Protein AF-A0A0C2FTG6-F1 (afdb_monomer)

Sequence (93 aa):
LFSELFLQPDVSLDDGRTKALPKDADPQPVDGHKCLFRAKLGRKRISTVVTSKEVNKFHLAYVSVLRANMDNLERRKKTDTTKTKVTPKKNKA

pLDDT: mean 70.39, std 17.86, range [34.81, 92.94]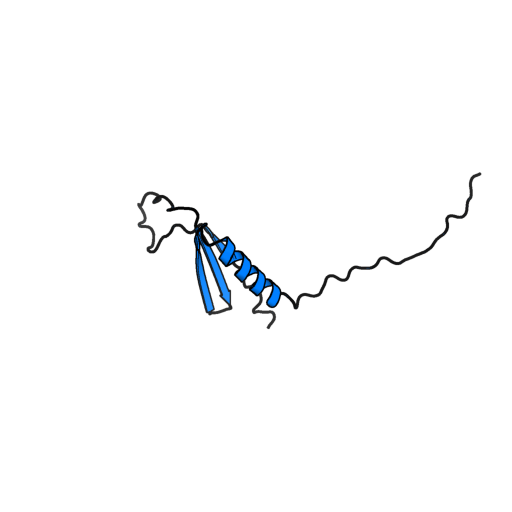

Radius of gyration: 25.33 Å; Cα contact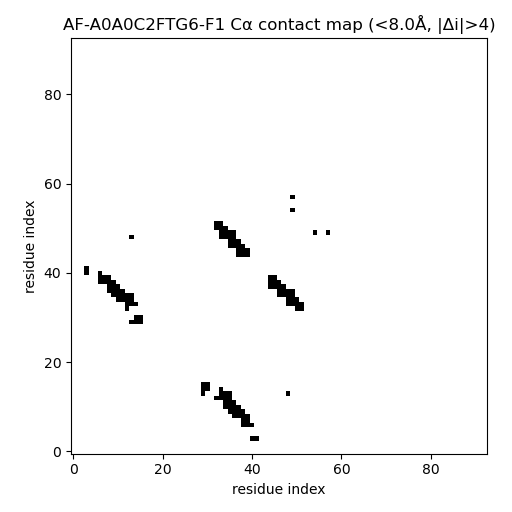s (8 Å, |Δi|>4): 64; chains: 1; bounding box: 41×68×61 Å

Structure (mmCIF, N/CA/C/O backbone):
data_AF-A0A0C2FTG6-F1
#
_entry.id   AF-A0A0C2FTG6-F1
#
loop_
_atom_site.group_PDB
_atom_site.id
_atom_site.type_symbol
_atom_site.label_atom_id
_atom_site.label_alt_id
_atom_site.label_comp_id
_atom_site.label_asym_id
_atom_site.label_entity_id
_atom_site.label_seq_id
_atom_site.pdbx_PDB_ins_code
_atom_site.Cartn_x
_atom_site.Cartn_y
_atom_site.Cartn_z
_atom_site.occupancy
_atom_site.B_iso_or_equiv
_atom_site.auth_seq_id
_atom_site.auth_comp_id
_atom_site.auth_asym_id
_atom_site.auth_atom_id
_atom_site.pdbx_PDB_model_num
ATOM 1 N N . LEU A 1 1 ? -13.789 -6.649 18.622 1.00 42.53 1 LEU A N 1
ATOM 2 C CA . LEU A 1 1 ? -13.848 -5.391 17.841 1.00 42.53 1 LEU A CA 1
ATOM 3 C C . LEU A 1 1 ? -12.641 -4.491 18.121 1.00 42.53 1 LEU A C 1
ATOM 5 O O . LEU A 1 1 ? -11.986 -4.101 17.171 1.00 42.53 1 LEU A O 1
ATOM 9 N N . PHE A 1 2 ? -12.245 -4.257 19.381 1.00 34.81 2 PHE A N 1
ATOM 10 C CA . PHE A 1 2 ? -10.992 -3.534 19.702 1.00 34.81 2 PHE A CA 1
ATOM 11 C C . PHE A 1 2 ? -9.688 -4.302 19.389 1.00 34.81 2 PHE A C 1
ATOM 13 O O . PHE A 1 2 ? -8.610 -3.719 19.381 1.00 34.81 2 PHE A O 1
ATOM 20 N N . SER 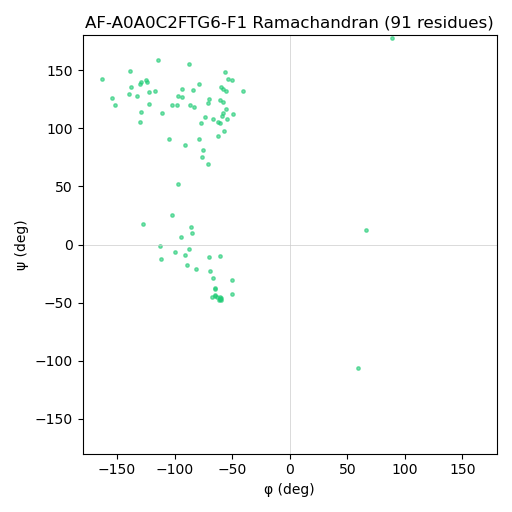A 1 3 ? -9.778 -5.596 19.077 1.00 35.00 3 SER A N 1
ATOM 21 C CA . SER A 1 3 ? -8.657 -6.453 18.669 1.00 35.00 3 SER A CA 1
ATOM 22 C C . SER 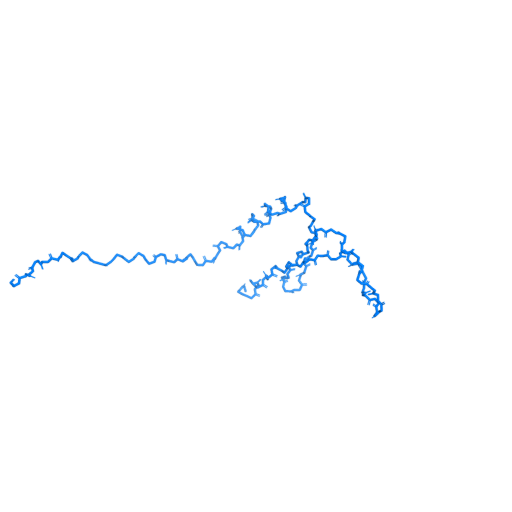A 1 3 ? -8.359 -6.450 17.158 1.00 35.00 3 SER A C 1
ATOM 24 O O . SER A 1 3 ? -7.380 -7.062 16.742 1.00 35.00 3 SER A O 1
ATOM 26 N N . GLU A 1 4 ? -9.157 -5.763 16.329 1.00 40.88 4 GLU A N 1
ATOM 27 C CA . GLU A 1 4 ? -8.925 -5.645 14.872 1.00 40.88 4 GLU A CA 1
ATOM 28 C C . GLU A 1 4 ? -8.078 -4.425 14.475 1.00 40.88 4 GLU A C 1
ATOM 30 O O . GLU A 1 4 ? -7.655 -4.309 13.328 1.00 40.88 4 GLU A O 1
ATOM 35 N N . LEU A 1 5 ? -7.806 -3.520 15.419 1.00 38.66 5 LEU A N 1
ATOM 36 C CA . LEU A 1 5 ? -7.348 -2.157 15.132 1.00 38.66 5 LEU A CA 1
ATOM 37 C C . LEU A 1 5 ? -5.831 -1.943 15.144 1.00 38.66 5 LEU A C 1
ATOM 39 O O . LEU A 1 5 ? -5.381 -0.817 14.961 1.00 38.66 5 LEU A O 1
ATOM 43 N N . PHE A 1 6 ? -5.024 -2.996 15.276 1.00 40.47 6 PHE A N 1
ATOM 44 C CA . PHE A 1 6 ? -3.576 -2.879 15.067 1.00 40.47 6 PHE A CA 1
ATOM 45 C C . PHE A 1 6 ? -3.180 -3.315 13.656 1.00 40.47 6 PHE A C 1
ATOM 47 O O . PHE A 1 6 ? -2.306 -4.154 13.440 1.00 40.47 6 PHE A O 1
ATOM 54 N N . LEU A 1 7 ? -3.858 -2.734 12.669 1.00 47.66 7 LEU A N 1
ATOM 55 C CA . LEU A 1 7 ? -3.381 -2.717 11.299 1.00 47.66 7 LEU A CA 1
ATOM 56 C C . LEU A 1 7 ? -2.256 -1.678 11.245 1.00 47.66 7 LEU A C 1
ATOM 58 O O . LEU A 1 7 ? -2.511 -0.531 10.906 1.00 47.66 7 LEU A O 1
ATOM 62 N N . GLN A 1 8 ? -1.034 -2.035 11.646 1.00 53.59 8 GLN A N 1
ATOM 63 C CA . GLN A 1 8 ? 0.126 -1.195 11.348 1.00 53.59 8 GLN A CA 1
ATOM 64 C C . GLN A 1 8 ? 0.436 -1.347 9.855 1.00 53.59 8 GLN A C 1
ATOM 66 O O . GLN A 1 8 ? 0.841 -2.439 9.444 1.00 53.59 8 GLN A O 1
ATOM 71 N N . PRO A 1 9 ? 0.206 -0.312 9.023 1.00 60.59 9 PRO A N 1
ATOM 72 C CA . PRO A 1 9 ? 0.720 -0.314 7.670 1.00 60.59 9 PRO A CA 1
ATOM 73 C C . PRO A 1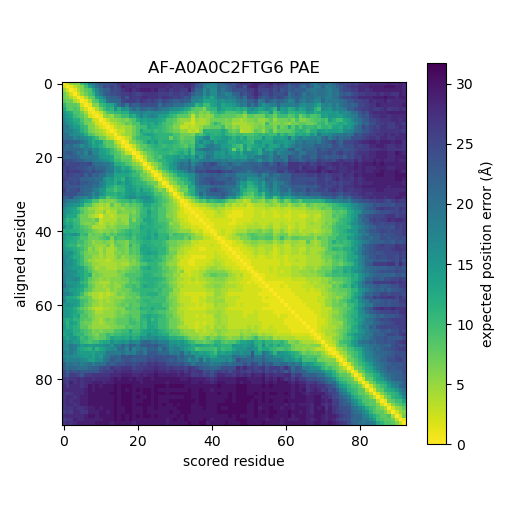 9 ? 2.244 -0.238 7.763 1.00 60.59 9 PRO A C 1
ATOM 75 O O . PRO A 1 9 ? 2.805 0.785 8.150 1.00 60.59 9 PRO A O 1
ATOM 78 N N . ASP A 1 10 ? 2.906 -1.345 7.457 1.00 66.25 10 ASP A N 1
ATOM 79 C CA . ASP A 1 10 ? 4.359 -1.396 7.360 1.00 66.25 10 ASP A CA 1
ATOM 80 C C . ASP A 1 10 ? 4.745 -0.990 5.936 1.00 66.25 10 ASP A C 1
ATOM 82 O O . ASP A 1 10 ? 4.292 -1.608 4.965 1.00 66.25 10 ASP A O 1
ATOM 86 N N . VAL A 1 11 ? 5.521 0.088 5.823 1.00 71.31 11 VAL A N 1
ATOM 87 C CA . VAL A 1 11 ? 6.036 0.593 4.548 1.00 71.31 11 VAL A CA 1
ATOM 88 C C . VAL A 1 11 ? 7.536 0.353 4.529 1.00 71.31 11 VAL A C 1
ATOM 90 O O . VAL A 1 11 ? 8.263 0.962 5.310 1.00 71.31 11 VAL A O 1
ATOM 93 N N . SER A 1 12 ? 8.001 -0.521 3.641 1.00 74.00 12 SER A N 1
ATOM 94 C CA . SER A 1 12 ? 9.432 -0.747 3.420 1.00 74.00 12 SER A CA 1
ATOM 95 C C . SER A 1 12 ? 9.848 -0.301 2.026 1.00 74.00 12 SER A C 1
ATOM 97 O O . SER A 1 12 ? 9.023 -0.247 1.115 1.00 74.00 12 SER A O 1
ATOM 99 N N . LEU A 1 13 ? 11.140 -0.036 1.842 1.00 75.88 13 LEU A N 1
ATOM 100 C CA . LEU A 1 13 ? 11.727 -0.009 0.505 1.00 75.88 13 LEU A CA 1
ATOM 101 C C . LEU A 1 13 ? 11.525 -1.393 -0.137 1.00 75.88 13 LEU A C 1
ATOM 103 O O . LEU A 1 13 ? 11.642 -2.411 0.552 1.00 75.88 13 LEU A O 1
ATOM 107 N N . ASP A 1 14 ? 11.121 -1.424 -1.405 1.00 77.19 14 ASP A N 1
ATOM 108 C CA . ASP A 1 14 ? 10.947 -2.669 -2.155 1.00 77.19 14 ASP A CA 1
ATOM 109 C C . ASP A 1 14 ? 12.126 -2.886 -3.102 1.00 77.19 14 ASP A C 1
ATOM 111 O O . ASP A 1 14 ? 12.344 -2.086 -4.010 1.00 77.19 14 ASP A O 1
ATOM 115 N N . ASP A 1 15 ? 12.846 -3.993 -2.920 1.00 73.38 15 ASP A N 1
ATOM 116 C CA . ASP A 1 15 ? 14.006 -4.346 -3.749 1.00 73.38 15 ASP A CA 1
ATOM 117 C C . ASP A 1 15 ? 13.611 -5.083 -5.051 1.00 73.38 15 ASP A C 1
ATOM 119 O O . ASP A 1 15 ? 14.463 -5.663 -5.721 1.00 73.38 15 ASP A O 1
ATOM 123 N N . GLY A 1 16 ? 12.318 -5.148 -5.410 1.00 67.38 16 GLY A N 1
ATOM 124 C CA . GLY A 1 16 ? 11.833 -5.844 -6.616 1.00 67.38 16 GLY A CA 1
ATOM 125 C C . GLY A 1 16 ? 12.013 -7.369 -6.591 1.00 67.38 16 GLY A C 1
ATOM 126 O O . GLY A 1 16 ? 11.889 -8.051 -7.610 1.00 67.38 16 GLY A O 1
ATOM 127 N N . ARG A 1 17 ? 12.326 -7.931 -5.425 1.00 67.88 17 ARG A N 1
ATOM 128 C CA . ARG A 1 17 ? 12.817 -9.298 -5.272 1.00 67.88 17 ARG A CA 1
ATOM 129 C C . ARG A 1 17 ? 11.689 -10.334 -5.252 1.00 67.88 17 ARG A C 1
ATOM 131 O O . ARG A 1 17 ? 10.901 -10.384 -4.314 1.00 67.88 17 ARG A O 1
ATOM 138 N N . THR A 1 18 ? 11.676 -11.258 -6.217 1.00 66.75 18 THR A N 1
ATOM 139 C CA . THR A 1 18 ? 10.677 -12.354 -6.284 1.00 66.75 18 THR A CA 1
ATOM 140 C C . THR A 1 18 ? 11.176 -13.712 -5.751 1.00 66.75 18 THR A C 1
ATOM 142 O O . THR A 1 18 ? 10.394 -14.655 -5.656 1.00 66.75 18 THR A O 1
ATOM 145 N N . LYS A 1 19 ? 12.466 -13.857 -5.396 1.00 69.81 19 LYS A N 1
ATOM 146 C CA . LYS A 1 19 ? 13.065 -15.113 -4.874 1.00 69.81 19 LYS A CA 1
ATOM 147 C C . LYS A 1 19 ? 14.035 -14.865 -3.716 1.00 69.81 19 LYS A C 1
ATOM 149 O O . LYS A 1 19 ? 14.690 -13.830 -3.703 1.00 69.81 19 LYS A O 1
ATOM 154 N N . ALA A 1 20 ? 14.168 -15.802 -2.770 1.00 65.69 20 ALA A N 1
ATOM 155 C CA . ALA A 1 20 ? 15.106 -15.706 -1.636 1.00 65.69 20 ALA A CA 1
ATOM 156 C C . ALA A 1 20 ? 16.569 -15.506 -2.094 1.00 65.69 20 ALA A C 1
ATOM 158 O O . ALA A 1 20 ? 16.932 -15.961 -3.178 1.00 65.69 20 ALA A O 1
ATOM 159 N N . LEU A 1 21 ? 17.390 -14.792 -1.308 1.00 62.69 21 LEU A N 1
ATOM 160 C CA . LEU A 1 21 ? 18.805 -14.556 -1.647 1.00 62.69 21 LEU A CA 1
ATOM 161 C C . LEU A 1 21 ? 19.584 -15.869 -1.519 1.00 62.69 21 LEU A C 1
ATOM 163 O O . LEU A 1 21 ? 19.525 -16.492 -0.455 1.00 62.69 21 LEU A O 1
ATOM 167 N N . PRO A 1 22 ? 20.299 -16.304 -2.575 1.00 66.06 22 PRO A N 1
ATOM 168 C CA . PRO A 1 22 ? 21.375 -17.270 -2.413 1.00 66.06 22 PRO A CA 1
ATOM 169 C C . PRO A 1 22 ? 22.345 -16.733 -1.357 1.00 66.06 22 PRO A C 1
ATOM 171 O O . PRO A 1 22 ? 22.579 -15.528 -1.306 1.00 66.06 22 PRO A O 1
ATOM 174 N N . LYS A 1 23 ? 22.901 -17.604 -0.512 1.00 64.94 23 LYS A N 1
ATOM 175 C CA . LYS A 1 23 ? 23.742 -17.193 0.627 1.00 64.94 23 LYS A CA 1
ATOM 176 C C . LYS A 1 23 ? 25.010 -16.410 0.229 1.00 64.94 23 LYS A C 1
ATOM 178 O O . LYS A 1 23 ? 25.610 -15.806 1.107 1.00 64.94 23 LYS A O 1
ATOM 183 N N . ASP A 1 24 ? 25.333 -16.344 -1.067 1.00 59.69 24 ASP A N 1
ATOM 184 C CA . ASP A 1 24 ? 26.580 -15.787 -1.608 1.00 59.69 24 ASP A CA 1
ATOM 185 C C . ASP A 1 24 ? 26.377 -14.712 -2.702 1.00 59.69 24 ASP A C 1
ATOM 187 O O . ASP A 1 24 ? 27.287 -14.443 -3.481 1.00 59.69 24 ASP A O 1
ATOM 191 N N . ALA A 1 25 ? 25.183 -14.118 -2.827 1.00 56.91 25 ALA A N 1
ATOM 192 C CA . ALA A 1 25 ? 24.909 -13.144 -3.891 1.00 56.91 25 ALA A CA 1
ATOM 193 C C . ALA A 1 25 ? 25.137 -11.685 -3.448 1.00 56.91 25 ALA A C 1
ATOM 195 O O . ALA A 1 25 ? 24.546 -11.228 -2.468 1.00 56.91 25 ALA A O 1
ATOM 196 N N . ASP A 1 26 ? 25.952 -10.968 -4.230 1.0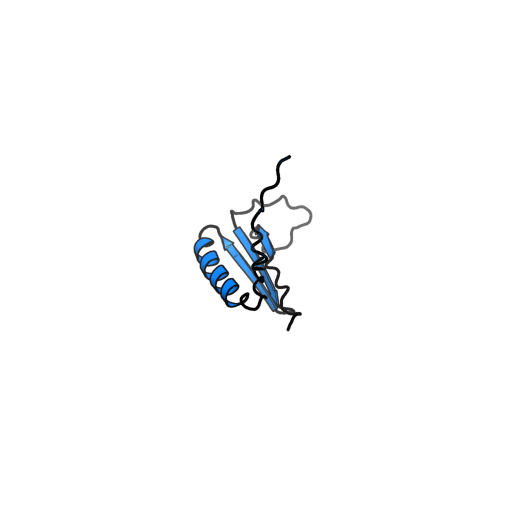0 60.84 26 ASP A N 1
ATOM 197 C CA . ASP A 1 26 ? 26.169 -9.514 -4.189 1.00 60.84 26 ASP A CA 1
ATOM 198 C C . ASP A 1 26 ? 24.825 -8.747 -4.202 1.00 60.84 26 ASP A C 1
ATOM 200 O O . ASP A 1 26 ? 23.889 -9.196 -4.884 1.00 60.84 26 ASP A O 1
ATOM 204 N N . PRO A 1 27 ? 24.664 -7.629 -3.457 1.00 59.56 27 PRO A N 1
ATOM 205 C CA . PRO A 1 27 ? 23.417 -6.874 -3.433 1.00 59.56 27 PRO A CA 1
ATOM 206 C C . PRO A 1 27 ? 23.084 -6.366 -4.837 1.00 59.56 27 PRO A C 1
ATOM 208 O O . PRO A 1 27 ? 23.680 -5.420 -5.346 1.00 59.56 27 PRO A O 1
ATOM 211 N N . GLN A 1 28 ? 22.116 -7.017 -5.477 1.00 60.16 28 GLN A N 1
ATOM 212 C CA . GLN A 1 28 ? 21.618 -6.621 -6.786 1.00 60.16 28 GLN A CA 1
ATOM 213 C C . GLN A 1 28 ? 21.101 -5.172 -6.702 1.00 60.16 28 GLN A C 1
ATOM 215 O O . GLN A 1 28 ? 20.396 -4.852 -5.738 1.00 60.16 28 GLN A O 1
ATOM 220 N N . PRO A 1 29 ? 21.444 -4.285 -7.657 1.00 56.97 29 PRO A N 1
ATOM 221 C CA . PRO A 1 29 ? 21.071 -2.879 -7.581 1.00 56.97 29 PRO A CA 1
ATOM 222 C C . PRO A 1 29 ? 19.552 -2.749 -7.488 1.00 56.97 29 PRO A C 1
ATOM 224 O O . PRO A 1 29 ? 18.821 -3.253 -8.342 1.00 56.97 29 PRO A O 1
ATOM 227 N N . VAL A 1 30 ? 19.095 -2.089 -6.424 1.00 61.91 30 VAL A N 1
ATOM 228 C CA . VAL A 1 30 ? 17.683 -1.788 -6.193 1.00 61.91 30 VAL A CA 1
ATOM 229 C C . VAL A 1 30 ? 17.172 -0.964 -7.371 1.00 61.91 30 VAL A C 1
ATOM 231 O O . VAL A 1 30 ? 17.605 0.166 -7.599 1.00 61.91 30 VAL A O 1
ATOM 234 N N . ASP A 1 31 ? 16.304 -1.565 -8.183 1.00 61.06 31 ASP A N 1
ATOM 235 C CA . ASP A 1 31 ? 15.811 -0.968 -9.423 1.00 61.06 31 ASP A CA 1
ATOM 236 C C . ASP A 1 31 ? 14.762 0.113 -9.099 1.00 61.06 31 ASP A C 1
ATOM 238 O O . ASP A 1 31 ? 13.552 -0.080 -9.219 1.00 61.06 31 ASP A O 1
ATOM 242 N N . GLY A 1 32 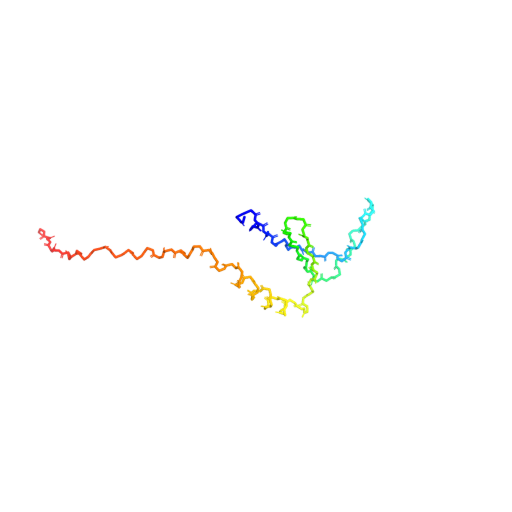? 15.237 1.266 -8.624 1.00 68.19 32 GLY A N 1
ATOM 243 C CA . GLY A 1 32 ? 14.471 2.498 -8.454 1.00 68.19 32 GLY A CA 1
ATOM 244 C C . GLY A 1 32 ? 13.748 2.700 -7.115 1.00 68.19 32 GLY A C 1
ATOM 245 O O . GLY A 1 32 ? 13.757 1.883 -6.202 1.00 68.19 32 GLY A O 1
ATOM 246 N N . HIS A 1 33 ? 13.100 3.864 -7.006 1.00 79.00 33 HIS A N 1
ATOM 247 C CA . HIS A 1 33 ? 12.347 4.301 -5.830 1.00 79.00 33 HIS A CA 1
ATOM 248 C C . HIS A 1 33 ? 10.959 3.629 -5.788 1.00 79.00 33 HIS A C 1
ATOM 250 O O . HIS A 1 33 ? 9.981 4.136 -6.356 1.00 79.00 33 HIS A O 1
ATOM 256 N N . LYS A 1 34 ? 10.871 2.467 -5.135 1.00 86.38 34 LYS A N 1
ATOM 257 C CA . LYS A 1 34 ? 9.615 1.730 -4.926 1.00 86.38 34 LYS A CA 1
ATOM 258 C C . LYS A 1 34 ? 9.391 1.470 -3.441 1.00 86.38 34 LYS A C 1
ATOM 260 O O . LYS A 1 34 ? 10.323 1.144 -2.712 1.00 86.38 34 LYS A O 1
ATOM 265 N N . CYS A 1 35 ? 8.147 1.605 -3.002 1.00 85.25 35 CYS A N 1
ATOM 266 C CA . CYS A 1 35 ? 7.736 1.365 -1.624 1.00 85.25 35 CYS A CA 1
ATOM 267 C C . CYS A 1 35 ? 6.740 0.206 -1.582 1.00 85.25 35 CYS A C 1
ATOM 269 O O . CYS A 1 35 ? 5.760 0.206 -2.324 1.00 85.25 35 CYS A O 1
ATOM 271 N N . LEU A 1 36 ? 6.946 -0.753 -0.688 1.00 86.25 36 LEU A N 1
ATOM 272 C CA . LEU A 1 36 ? 6.025 -1.854 -0.431 1.00 86.25 36 LEU A CA 1
ATOM 273 C C . LEU A 1 36 ? 5.165 -1.535 0.789 1.00 86.25 36 LEU A C 1
ATOM 275 O O . LEU A 1 36 ? 5.676 -1.370 1.891 1.00 86.25 36 LEU A O 1
ATOM 279 N N . PHE A 1 37 ? 3.852 -1.496 0.587 1.00 88.00 37 PHE A N 1
ATOM 280 C CA . PHE A 1 37 ? 2.845 -1.338 1.629 1.00 88.00 37 PHE A CA 1
ATOM 281 C C . PHE A 1 37 ? 2.297 -2.700 2.034 1.00 88.00 37 PHE A C 1
ATOM 283 O O . PHE A 1 37 ? 1.824 -3.458 1.184 1.00 88.00 37 PHE A O 1
ATOM 290 N N . ARG A 1 38 ? 2.307 -3.001 3.334 1.00 87.44 38 ARG A N 1
ATOM 291 C CA . ARG A 1 38 ? 1.739 -4.228 3.902 1.00 87.44 38 ARG A CA 1
ATOM 292 C C . ARG A 1 38 ? 0.685 -3.901 4.946 1.00 87.44 38 ARG A C 1
ATOM 294 O O . ARG A 1 38 ? 0.945 -3.139 5.868 1.00 87.44 38 ARG A O 1
ATOM 301 N N . ALA A 1 39 ? -0.476 -4.540 4.842 1.00 87.00 39 ALA A N 1
ATOM 302 C CA . ALA A 1 39 ? -1.518 -4.475 5.860 1.00 87.00 39 ALA A CA 1
ATOM 303 C C . ALA A 1 39 ? -1.981 -5.892 6.234 1.00 87.00 39 ALA A C 1
ATOM 305 O O . ALA A 1 39 ? -2.103 -6.776 5.381 1.00 87.00 39 ALA A O 1
ATOM 306 N N . LYS A 1 40 ? -2.226 -6.124 7.524 1.00 88.31 40 LYS A N 1
ATOM 307 C CA . LYS A 1 40 ? -2.671 -7.405 8.084 1.00 88.31 40 LYS A CA 1
ATOM 308 C C . LYS A 1 40 ? -3.900 -7.251 8.982 1.00 88.31 40 LYS A C 1
ATOM 310 O O . LYS A 1 40 ? -3.795 -6.735 10.088 1.00 88.31 40 LYS A O 1
ATOM 315 N N . LEU A 1 41 ? -5.028 -7.809 8.557 1.00 84.12 41 LEU A N 1
ATOM 316 C CA . LEU A 1 41 ? -6.228 -7.938 9.382 1.00 84.12 41 LEU A CA 1
ATOM 317 C C . LEU A 1 41 ? -6.369 -9.395 9.834 1.00 84.12 41 LEU A C 1
ATOM 319 O O . LEU A 1 41 ? -6.923 -10.243 9.127 1.00 84.12 41 LEU A O 1
ATOM 323 N N . GLY A 1 42 ? -5.788 -9.718 10.991 1.00 86.56 42 GLY A N 1
ATOM 324 C CA . GLY A 1 42 ? -5.763 -11.084 11.517 1.00 86.56 42 GLY A CA 1
ATOM 325 C C . GLY A 1 42 ? -5.070 -12.066 10.562 1.00 86.56 42 GLY A C 1
ATOM 326 O O . GLY A 1 42 ? -3.845 -12.060 10.440 1.00 86.56 42 GLY A O 1
ATOM 327 N N . ARG A 1 43 ? -5.852 -12.924 9.889 1.00 85.38 43 ARG A N 1
ATOM 328 C CA . ARG A 1 43 ? -5.357 -13.906 8.898 1.00 85.38 43 ARG A CA 1
ATOM 329 C C . ARG A 1 43 ? -5.307 -13.360 7.469 1.00 85.38 43 ARG A C 1
ATOM 331 O O . ARG A 1 43 ? -4.628 -13.938 6.628 1.00 85.38 43 ARG A O 1
ATOM 338 N N . LYS A 1 44 ? -6.015 -12.264 7.184 1.00 88.31 44 LYS A N 1
ATOM 339 C CA . LYS A 1 44 ? -6.026 -11.627 5.864 1.00 88.31 44 LYS A CA 1
ATOM 340 C C . LYS A 1 44 ? -4.819 -10.699 5.750 1.00 88.31 44 LYS A C 1
ATOM 342 O O . LYS A 1 44 ? -4.539 -9.929 6.669 1.00 88.31 44 LYS A O 1
ATOM 347 N N . ARG A 1 45 ? -4.094 -10.781 4.635 1.00 88.81 45 ARG A N 1
ATOM 348 C CA . ARG A 1 45 ? -2.922 -9.945 4.348 1.00 88.81 45 ARG A CA 1
ATOM 349 C C . ARG A 1 45 ? -3.065 -9.345 2.961 1.00 88.81 45 ARG A C 1
ATOM 351 O O . ARG A 1 45 ? -3.463 -10.045 2.036 1.00 88.81 45 ARG A O 1
ATOM 358 N N . ILE A 1 46 ? -2.716 -8.073 2.843 1.00 89.75 46 ILE A N 1
ATOM 359 C CA . ILE A 1 46 ? -2.591 -7.371 1.570 1.00 89.75 46 ILE A CA 1
ATOM 360 C C . ILE A 1 46 ? -1.190 -6.775 1.478 1.00 89.75 46 ILE A C 1
ATOM 362 O O . ILE A 1 46 ? -0.633 -6.309 2.477 1.00 89.75 46 ILE A O 1
ATOM 366 N N . SER A 1 47 ? -0.615 -6.822 0.284 1.00 88.94 47 SER A N 1
ATOM 367 C CA . SER A 1 47 ? 0.690 -6.251 -0.026 1.00 88.94 47 SER A CA 1
ATOM 368 C C . SER A 1 47 ? 0.634 -5.594 -1.397 1.00 88.94 47 SER A C 1
ATOM 370 O O . SER A 1 47 ? 0.183 -6.233 -2.346 1.00 88.94 47 SER A O 1
ATOM 372 N N . THR A 1 48 ? 1.084 -4.348 -1.507 1.00 89.50 48 THR A N 1
ATOM 373 C CA . THR A 1 48 ? 1.132 -3.617 -2.779 1.00 89.50 48 THR A CA 1
ATOM 374 C C . THR A 1 48 ? 2.441 -2.854 -2.900 1.00 89.50 48 THR A C 1
ATOM 376 O O . THR A 1 48 ? 2.867 -2.205 -1.948 1.00 89.50 48 THR A O 1
ATOM 379 N N . VAL A 1 49 ? 3.073 -2.922 -4.069 1.00 89.00 49 VAL A N 1
ATOM 380 C CA . VAL A 1 49 ? 4.266 -2.131 -4.393 1.00 89.00 49 VAL A CA 1
ATOM 381 C C . VAL A 1 49 ? 3.806 -0.863 -5.104 1.00 89.00 49 VAL A C 1
ATOM 383 O O . VAL A 1 49 ? 2.956 -0.927 -5.987 1.00 89.00 49 VAL A O 1
ATOM 386 N N . VAL A 1 50 ? 4.339 0.282 -4.697 1.00 89.12 50 VAL A N 1
ATOM 387 C CA . VAL A 1 50 ? 4.030 1.604 -5.244 1.00 89.12 50 VAL A CA 1
ATOM 388 C C . VAL A 1 50 ? 5.324 2.221 -5.744 1.00 89.12 50 VAL A C 1
ATOM 390 O O . VAL A 1 50 ? 6.277 2.411 -4.990 1.00 89.12 50 VAL A O 1
ATOM 393 N N . THR A 1 51 ? 5.355 2.548 -7.027 1.00 88.75 51 THR A N 1
ATOM 394 C CA . THR A 1 51 ? 6.466 3.255 -7.668 1.00 88.75 51 THR A CA 1
ATOM 395 C C . THR A 1 51 ? 6.286 4.768 -7.553 1.00 88.75 51 THR A C 1
ATOM 397 O O . THR A 1 51 ? 5.157 5.255 -7.485 1.00 88.75 51 THR A O 1
ATOM 400 N N . SER A 1 52 ? 7.365 5.558 -7.616 1.00 87.56 52 SER A N 1
ATOM 401 C CA . SER A 1 52 ? 7.277 7.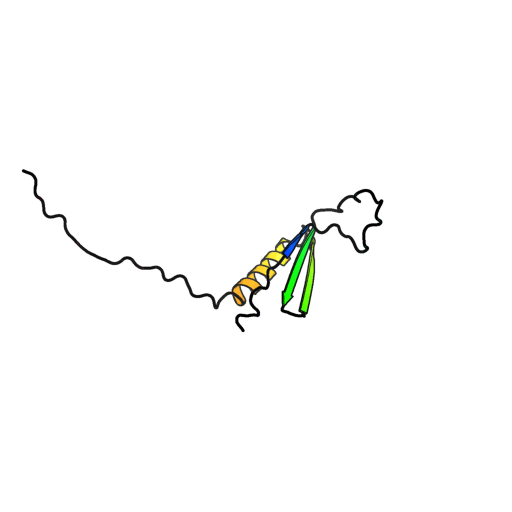033 -7.549 1.00 87.56 52 SER A CA 1
ATOM 402 C C . SER A 1 52 ? 6.267 7.666 -8.510 1.00 87.56 52 SER A C 1
ATOM 404 O O . SER A 1 52 ? 5.686 8.700 -8.191 1.00 87.56 52 SER A O 1
ATOM 406 N N . LYS A 1 53 ? 6.028 7.047 -9.673 1.00 90.12 53 LYS A N 1
ATOM 407 C CA . LYS A 1 53 ? 5.105 7.559 -10.698 1.00 90.12 53 LYS A CA 1
ATOM 408 C C . LYS A 1 53 ? 3.645 7.553 -10.240 1.00 90.12 53 LYS A C 1
ATOM 410 O O . LYS A 1 53 ? 2.858 8.375 -10.700 1.00 90.12 53 LYS A O 1
ATOM 415 N N . GLU A 1 54 ? 3.273 6.640 -9.348 1.00 89.31 54 GLU A N 1
ATOM 416 C CA . GLU A 1 54 ? 1.885 6.451 -8.918 1.00 89.31 54 GLU A CA 1
ATOM 417 C C . GLU A 1 54 ? 1.634 6.830 -7.453 1.00 89.31 54 GLU A C 1
ATOM 419 O O . GLU A 1 54 ? 0.481 6.823 -7.019 1.00 89.31 54 GLU A O 1
ATOM 424 N N . VAL A 1 55 ? 2.677 7.259 -6.723 1.00 89.00 55 VAL A N 1
ATOM 425 C CA . VAL A 1 55 ? 2.584 7.706 -5.320 1.00 89.00 55 VAL A CA 1
ATOM 426 C C . VAL A 1 55 ? 1.476 8.737 -5.128 1.00 89.00 55 VAL A C 1
ATOM 428 O O . VAL A 1 55 ? 0.717 8.626 -4.173 1.00 89.00 55 VAL A O 1
ATOM 431 N N . ASN A 1 56 ? 1.325 9.705 -6.036 1.00 91.62 56 ASN A N 1
ATOM 432 C CA . ASN A 1 56 ? 0.313 10.753 -5.882 1.00 91.62 56 ASN A CA 1
ATOM 433 C C . ASN A 1 56 ? -1.124 10.195 -5.931 1.00 91.62 56 ASN A C 1
ATOM 435 O O . ASN A 1 56 ? -1.963 10.529 -5.097 1.00 91.62 56 ASN A O 1
ATOM 439 N N . LYS A 1 57 ? -1.402 9.287 -6.876 1.00 92.94 57 LYS A N 1
ATOM 440 C CA . LYS A 1 57 ? -2.722 8.646 -7.007 1.00 92.94 57 LYS A CA 1
ATOM 441 C C . LYS A 1 57 ? -3.000 7.736 -5.814 1.00 92.94 57 LYS A C 1
ATOM 443 O O . LYS A 1 57 ? -4.082 7.795 -5.231 1.00 92.94 57 LYS A O 1
ATOM 448 N N . PHE A 1 58 ? -2.002 6.934 -5.440 1.00 91.38 58 PHE A N 1
ATOM 449 C CA . PHE A 1 58 ? -2.083 6.039 -4.295 1.00 91.38 58 PHE A CA 1
ATOM 450 C C . PHE A 1 58 ? -2.336 6.817 -3.002 1.00 91.38 58 PHE A C 1
ATOM 452 O O . PHE A 1 58 ? -3.229 6.463 -2.243 1.00 91.38 58 PHE A O 1
ATOM 459 N N . HIS A 1 59 ? -1.610 7.914 -2.777 1.00 90.38 59 HIS A N 1
ATOM 460 C CA . HIS A 1 59 ? -1.727 8.731 -1.575 1.00 90.38 59 HIS A CA 1
ATOM 461 C C . HIS A 1 59 ? -3.131 9.322 -1.405 1.00 90.38 59 HIS A C 1
ATOM 463 O O . HIS A 1 59 ? -3.713 9.205 -0.327 1.00 90.38 59 HIS A O 1
ATOM 469 N N . LEU A 1 60 ? -3.704 9.903 -2.465 1.00 92.94 60 LEU A N 1
ATOM 470 C CA . LEU A 1 60 ? -5.050 10.486 -2.416 1.00 92.94 60 LEU A CA 1
ATOM 471 C C . LEU A 1 60 ? -6.117 9.438 -2.066 1.00 92.94 60 LEU A C 1
ATOM 473 O O . LEU A 1 60 ? -6.938 9.667 -1.174 1.00 92.94 60 LEU A O 1
ATOM 477 N N . ALA A 1 61 ? -6.074 8.273 -2.719 1.00 91.62 61 ALA A N 1
ATOM 478 C CA . ALA A 1 61 ? -6.991 7.172 -2.430 1.00 91.62 61 ALA A CA 1
ATOM 479 C C . ALA A 1 61 ? -6.781 6.613 -1.011 1.00 91.62 61 ALA A C 1
ATOM 481 O O . ALA A 1 61 ? -7.739 6.418 -0.263 1.00 91.62 61 ALA A O 1
ATOM 482 N N . TYR A 1 62 ? -5.525 6.419 -0.608 1.00 89.25 62 TYR A N 1
ATOM 483 C CA . TYR A 1 62 ? -5.152 5.876 0.696 1.00 89.25 62 TYR A CA 1
ATOM 484 C C . TYR A 1 62 ? -5.622 6.764 1.854 1.00 89.25 62 TYR A C 1
ATOM 486 O O . TYR A 1 62 ? -6.251 6.280 2.794 1.00 89.25 62 TYR A O 1
ATOM 494 N N . VAL A 1 63 ? -5.385 8.077 1.774 1.00 88.69 63 VAL A N 1
ATOM 495 C CA . VAL A 1 63 ? -5.813 9.030 2.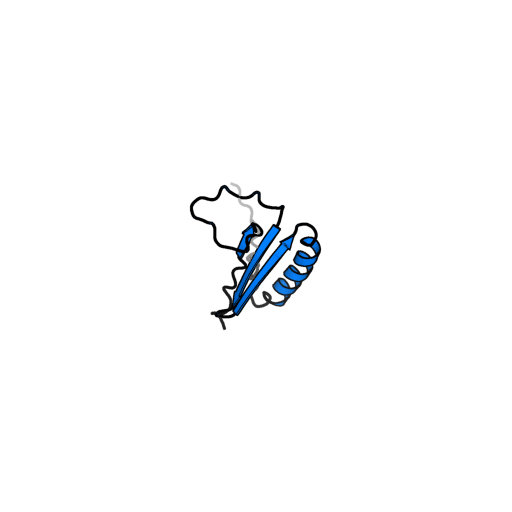810 1.00 88.69 63 VAL A CA 1
ATOM 496 C C . VAL A 1 63 ? -7.337 9.099 2.913 1.00 88.69 63 VAL A C 1
ATOM 498 O O . VAL A 1 63 ? -7.859 9.206 4.023 1.00 88.69 63 VAL A O 1
ATOM 501 N N . SER A 1 64 ? -8.058 9.015 1.790 1.00 90.19 64 SER A N 1
ATOM 502 C CA . SER A 1 64 ? -9.526 8.971 1.792 1.00 90.19 64 SER A CA 1
ATOM 503 C C . SER A 1 64 ? -10.049 7.762 2.577 1.00 90.19 64 SER A C 1
ATOM 505 O O . SER A 1 64 ? -10.873 7.933 3.477 1.00 90.19 64 SER A O 1
ATOM 507 N N . VAL A 1 65 ? -9.496 6.571 2.323 1.00 88.25 65 VAL A N 1
ATOM 508 C CA . VAL A 1 65 ? -9.852 5.339 3.044 1.00 88.25 65 VAL A CA 1
ATOM 509 C C . VAL A 1 65 ? -9.499 5.442 4.527 1.00 88.25 65 VAL A C 1
ATOM 511 O O . VAL A 1 65 ? -10.322 5.103 5.373 1.00 88.25 65 VAL A O 1
ATOM 514 N N . LEU A 1 66 ? -8.309 5.937 4.872 1.00 86.25 66 LEU A N 1
ATOM 515 C CA . LEU A 1 66 ? -7.913 6.095 6.273 1.00 86.25 66 LEU A CA 1
ATOM 516 C C . LEU A 1 66 ? -8.841 7.045 7.034 1.00 86.25 66 LEU A C 1
ATOM 518 O O . LEU A 1 66 ? -9.265 6.735 8.143 1.00 86.25 66 LEU A O 1
ATOM 522 N N . ARG A 1 67 ? -9.182 8.195 6.447 1.00 85.12 67 ARG A N 1
ATOM 523 C CA . ARG A 1 67 ? -10.078 9.171 7.084 1.00 85.12 67 ARG A CA 1
ATOM 524 C C . ARG A 1 67 ? -11.490 8.627 7.270 1.00 85.12 67 ARG A C 1
ATOM 526 O O . ARG A 1 67 ? -12.088 8.906 8.300 1.00 85.12 67 ARG A O 1
ATOM 533 N N . ALA A 1 68 ? -11.995 7.859 6.306 1.00 86.75 68 ALA A N 1
ATOM 534 C CA . ALA A 1 68 ? -13.320 7.254 6.385 1.00 86.75 68 ALA A CA 1
ATOM 535 C C . ALA A 1 68 ? -13.429 6.146 7.447 1.00 86.75 68 ALA A C 1
ATOM 537 O O . ALA A 1 68 ? -14.534 5.858 7.879 1.00 86.75 68 ALA A O 1
ATOM 538 N N . ASN A 1 69 ? -12.310 5.522 7.843 1.00 84.31 69 ASN A N 1
ATOM 539 C CA . ASN A 1 69 ? -12.306 4.375 8.761 1.00 84.31 69 ASN A CA 1
ATOM 540 C C . ASN A 1 69 ? -11.688 4.668 10.149 1.00 84.31 69 ASN A C 1
ATOM 542 O O . ASN A 1 69 ? -11.810 3.844 11.053 1.00 84.31 69 ASN A O 1
ATOM 546 N N . MET A 1 70 ? -10.993 5.799 10.339 1.00 81.88 70 MET A N 1
ATOM 547 C CA . MET A 1 70 ? -10.399 6.224 11.628 1.00 81.88 70 MET A CA 1
ATOM 548 C C . MET A 1 70 ? -11.221 7.316 12.341 1.00 81.88 70 MET A C 1
ATOM 550 O O . MET A 1 70 ? -10.694 8.116 13.113 1.00 81.88 70 MET A O 1
ATOM 554 N N . ASP A 1 71 ? -12.513 7.383 12.062 1.00 77.44 71 ASP A N 1
ATOM 555 C CA . ASP A 1 71 ? -13.470 8.385 12.535 1.00 77.44 71 ASP A CA 1
ATOM 556 C C . ASP A 1 71 ? -13.999 8.121 13.957 1.00 77.44 71 ASP A C 1
ATOM 558 O O . ASP A 1 71 ? -14.410 9.055 14.648 1.00 77.44 71 ASP A O 1
ATOM 562 N N . ASN A 1 72 ? -13.902 6.877 14.431 1.00 74.31 72 ASN A N 1
ATOM 563 C CA . ASN A 1 72 ? -14.411 6.434 15.736 1.00 74.31 72 ASN A CA 1
ATOM 564 C C . ASN A 1 72 ? -13.446 6.642 16.918 1.00 74.31 72 ASN A C 1
ATOM 566 O O . ASN A 1 72 ? -13.641 6.065 17.990 1.00 74.31 72 ASN A O 1
ATOM 570 N N . LEU A 1 73 ? -12.397 7.450 16.752 1.00 75.94 73 LEU A N 1
ATOM 571 C CA . LEU A 1 73 ? -11.530 7.831 17.867 1.00 75.94 73 LEU A CA 1
ATOM 572 C C . LEU A 1 73 ? -12.192 8.936 18.692 1.00 75.94 73 LEU A C 1
ATOM 574 O O . LEU A 1 73 ? -12.745 9.895 18.148 1.00 75.94 73 LEU A O 1
ATOM 578 N N . GLU A 1 74 ? -12.092 8.828 20.018 1.00 79.19 74 GLU A N 1
ATOM 579 C CA . GLU A 1 74 ? -12.565 9.876 20.916 1.00 79.19 74 GLU A CA 1
ATOM 580 C C . GLU A 1 74 ? -11.894 11.200 20.531 1.00 79.19 74 GLU A C 1
ATOM 582 O O . GLU A 1 74 ? -10.666 11.347 20.562 1.00 79.19 74 GLU A O 1
ATOM 587 N N . ARG A 1 75 ? -12.708 12.175 20.113 1.00 77.31 75 ARG A N 1
ATOM 588 C CA . ARG A 1 75 ? -12.204 13.513 19.812 1.00 77.31 75 ARG A CA 1
ATOM 589 C C . ARG A 1 75 ? -11.590 14.043 21.094 1.00 77.31 75 ARG A C 1
ATOM 591 O O . ARG A 1 75 ? -12.276 14.101 22.112 1.00 77.31 75 ARG A O 1
ATOM 598 N N . ARG A 1 76 ? -10.317 14.451 21.043 1.00 74.81 76 ARG A N 1
ATOM 599 C CA . ARG A 1 76 ? -9.671 15.120 22.178 1.00 74.81 76 ARG A CA 1
ATOM 600 C C . ARG A 1 76 ? -10.599 16.235 22.652 1.00 74.81 76 ARG A C 1
ATOM 602 O O . ARG A 1 76 ? -10.817 17.201 21.917 1.00 74.81 76 ARG A O 1
ATOM 609 N N . LYS A 1 77 ? -11.161 16.088 23.857 1.00 72.25 77 LYS A N 1
ATOM 610 C CA . LYS A 1 77 ? -11.880 17.176 24.514 1.00 72.25 77 LYS A CA 1
ATOM 611 C C . LYS A 1 77 ? -10.886 18.320 24.624 1.00 72.25 77 LYS A C 1
ATOM 613 O O . LYS A 1 77 ? -9.885 18.207 25.328 1.00 72.25 77 LYS A O 1
ATOM 618 N N . LYS A 1 78 ? -11.144 19.412 23.904 1.00 67.25 78 LYS A N 1
ATOM 619 C CA . LYS A 1 78 ? -10.557 20.692 24.273 1.00 67.25 78 LYS A CA 1
ATOM 620 C C . LYS A 1 78 ? -11.119 20.969 25.659 1.00 67.25 78 LYS A C 1
ATOM 622 O O . LYS A 1 78 ? -12.310 21.221 25.799 1.00 67.25 78 LYS A O 1
ATOM 627 N N . THR A 1 79 ? -10.303 20.805 26.693 1.00 57.94 79 THR A N 1
ATOM 628 C CA . THR A 1 79 ? -10.586 21.439 27.972 1.00 57.94 79 THR A CA 1
ATOM 629 C C . THR A 1 79 ? -10.564 22.931 27.695 1.00 57.94 79 THR A C 1
ATOM 631 O O . THR A 1 79 ? -9.498 23.540 27.670 1.00 57.94 79 THR A O 1
ATOM 634 N N . ASP A 1 80 ? -11.738 23.494 27.418 1.00 55.38 80 ASP A N 1
ATOM 635 C CA . ASP A 1 80 ? -11.987 24.909 27.625 1.00 55.38 80 ASP A CA 1
ATOM 636 C C . ASP A 1 80 ? -11.697 25.170 29.101 1.00 55.38 80 ASP A C 1
ATOM 638 O O . ASP A 1 80 ? -12.494 24.879 29.995 1.00 55.38 80 ASP A O 1
ATOM 642 N N . THR A 1 81 ? -10.494 25.660 29.380 1.00 52.84 81 THR A N 1
ATOM 643 C CA . THR A 1 81 ? -10.155 26.271 30.658 1.00 52.84 81 THR A CA 1
ATOM 644 C C . THR A 1 81 ? -10.881 27.610 30.744 1.00 52.84 81 THR A C 1
ATOM 646 O O . THR A 1 81 ? -10.271 28.672 30.700 1.00 52.84 81 THR A O 1
ATOM 649 N N . THR A 1 82 ? -12.206 27.571 30.871 1.00 51.59 82 THR A N 1
ATOM 650 C CA . THR A 1 82 ? -13.007 28.691 31.362 1.00 51.59 82 THR A CA 1
ATOM 651 C C . THR A 1 82 ? -13.159 28.557 32.873 1.00 51.59 82 THR A C 1
ATOM 653 O O . THR A 1 82 ? -14.127 27.989 33.373 1.00 51.59 82 THR A O 1
ATOM 656 N N . LYS A 1 83 ? -12.167 29.082 33.594 1.00 47.19 83 LYS A N 1
ATOM 657 C CA . LYS A 1 83 ? -12.184 29.494 35.009 1.00 47.19 83 LYS A CA 1
ATOM 658 C C . LYS A 1 83 ? -11.096 30.572 35.122 1.00 47.19 83 LYS A C 1
ATOM 660 O O . LYS A 1 83 ? -9.984 30.314 34.695 1.00 47.19 83 LYS A O 1
ATOM 665 N N . THR A 1 84 ? -11.257 31.791 35.617 1.00 39.38 84 THR A N 1
ATOM 666 C CA . THR A 1 84 ? -12.355 32.516 36.248 1.00 39.38 84 THR A CA 1
ATOM 667 C C . THR A 1 84 ? -11.955 33.991 36.167 1.00 39.38 84 THR A C 1
ATOM 669 O O . THR A 1 84 ? -10.788 34.338 36.336 1.00 39.38 84 THR A O 1
ATOM 672 N N . LYS A 1 85 ? -12.926 34.867 35.931 1.00 50.16 85 LYS A N 1
ATOM 673 C CA . LYS A 1 85 ? -12.821 36.316 36.114 1.00 50.16 85 LYS A CA 1
ATOM 674 C C . LYS A 1 85 ? -12.358 36.617 37.552 1.00 50.16 85 LYS A C 1
ATOM 676 O O . LYS A 1 85 ? -13.150 36.465 38.475 1.00 50.16 85 LYS A O 1
ATOM 681 N N . VAL A 1 86 ? -11.114 37.056 37.754 1.00 44.03 86 VAL A N 1
ATOM 682 C CA . VAL A 1 86 ? -10.692 37.736 38.992 1.00 44.03 86 VAL A CA 1
ATOM 683 C C . VAL A 1 86 ? -9.960 39.016 38.608 1.00 44.03 86 VAL A C 1
ATOM 685 O O . VAL A 1 86 ? -8.839 39.010 38.113 1.00 44.03 86 VAL A O 1
ATOM 688 N N . THR A 1 87 ? -10.661 40.126 38.802 1.00 47.94 87 THR A N 1
ATOM 689 C CA . THR A 1 87 ? -10.149 41.496 38.752 1.00 47.94 87 THR A CA 1
ATOM 690 C C . THR A 1 87 ? -8.975 41.677 39.723 1.00 47.94 87 THR A C 1
ATOM 692 O O . THR A 1 87 ? -9.142 41.335 40.898 1.00 47.94 87 THR A O 1
ATOM 695 N N . PRO A 1 88 ? -7.838 42.279 39.327 1.00 43.69 88 PRO A N 1
ATOM 696 C CA . PRO A 1 88 ? -6.823 42.682 40.288 1.00 43.69 88 PRO A CA 1
ATOM 697 C C . PRO A 1 88 ? -7.284 43.971 40.987 1.00 43.69 88 PRO A C 1
ATOM 699 O O . PRO A 1 88 ? -7.255 45.058 40.410 1.00 43.69 88 PRO A O 1
ATOM 702 N N . LYS A 1 89 ? -7.737 43.855 42.243 1.00 40.84 89 LYS A N 1
ATOM 703 C CA . LYS A 1 89 ? -7.830 45.006 43.150 1.00 40.84 89 LYS A CA 1
ATOM 704 C C . LYS A 1 89 ? -6.411 45.426 43.546 1.00 40.84 89 LYS A C 1
ATOM 706 O O . LYS A 1 89 ? -5.646 44.640 44.093 1.00 40.84 89 LYS A O 1
ATOM 711 N N . LYS A 1 90 ? -6.112 46.687 43.237 1.00 45.31 90 LYS A N 1
ATOM 712 C CA . LYS A 1 90 ? -4.995 47.521 43.693 1.00 45.31 90 LYS A CA 1
ATOM 713 C C . LYS A 1 90 ? -4.702 47.325 45.185 1.00 45.31 90 LYS A C 1
ATOM 715 O O . LYS A 1 90 ? -5.626 47.448 45.974 1.00 45.31 90 LYS A O 1
ATOM 720 N N . ASN A 1 91 ? -3.428 47.128 45.530 1.00 41.00 91 ASN A N 1
ATOM 721 C CA . ASN A 1 91 ? -2.797 47.605 46.764 1.00 41.00 91 ASN A CA 1
ATOM 722 C C . ASN A 1 91 ? -1.301 47.816 46.479 1.00 41.00 91 ASN A C 1
ATOM 724 O O . ASN A 1 91 ? -0.607 46.883 46.080 1.00 41.00 91 ASN A O 1
ATOM 728 N N . LYS A 1 92 ? -0.816 49.048 46.659 1.00 40.22 92 LYS A N 1
ATOM 729 C CA . LYS A 1 92 ? 0.607 49.372 46.786 1.00 40.22 92 LYS A CA 1
ATOM 730 C C . LYS A 1 92 ? 0.723 50.299 47.995 1.00 40.22 92 LYS A C 1
ATOM 732 O O . LYS A 1 92 ? -0.076 51.231 48.096 1.00 40.22 92 LYS A O 1
ATOM 737 N N . ALA A 1 93 ? 1.616 49.909 48.900 1.00 38.47 93 ALA A N 1
ATOM 738 C CA . ALA A 1 93 ? 2.029 50.636 50.093 1.00 38.47 93 ALA A CA 1
ATOM 739 C C . ALA A 1 93 ? 2.613 52.013 49.754 1.00 38.47 93 ALA A C 1
ATOM 741 O O . ALA A 1 93 ? 3.077 52.177 48.597 1.00 38.47 93 ALA A O 1
#

InterPro domains:
  IPR003210 Signal recognition particle, SRP14 subunit [PF02290] (20-73)
  IPR003210 Signal recognition particle, SRP14 subunit [PTHR12013] (15-88)
  IPR009018 Signal recognition particle, SRP9/SRP14 subunit [G3DSA:3.30.720.10] (7-93)
  IPR009018 Signal recognition particle, SRP9/SRP14 subunit [SSF54762] (20-76)

Organism: NCBI:txid51022

Solvent-accessible surface area (backbone atoms only — not comparable to full-atom values): 6350 Å² total; per-residue (Å²): 117,89,83,62,72,76,53,63,71,47,73,42,82,40,66,84,74,90,68,85,78,61,99,82,65,76,86,72,79,61,83,61,72,30,37,28,42,34,41,46,58,88,90,48,73,51,74,49,79,41,43,69,90,46,44,68,62,50,49,57,54,50,51,52,54,50,58,74,70,64,65,87,58,83,74,81,75,76,76,76,82,83,76,75,99,72,80,86,78,87,84,80,134

Foldseek 3Di:
DVVQPPFDFDKDFDQVDPDDDDPDDDSDPRPAGKIWTWTDRDPDIDIDIDHPVCCVVCVVVVVVVCCVPVVPDDDPPPPPPPDDDDDDDDDDD

Secondary structure (DSSP, 8-state):
-TTS-----EEEE-----SPPPTT-------SSEEEEEEEETTEEEEEEEETTTHHHHHHHHHHHHHHHSTTSPP------------------

Mean predicted aligned error: 15.13 Å

Nearest PDB structures (foldseek):
  4uyk-assembly1_B  TM=8.536E-01  e=5.885E-05  Homo sapiens
  5aox-assembly1_B  TM=8.412E-01  e=1.341E-04  Homo sapiens
  5aox-assembly2_E  TM=7.425E-01  e=7.582E-05  Homo sapiens
  7nfx-assembly1_t  TM=6.931E-01  e=9.168E-05  Homo sapiens